Protein AF-A0A2A5SK07-F1 (afdb_monomer)

InterPro domains:
  IPR000829 DAGK family [PF01219] (1-87)
  IPR000829 DAGK family [PTHR34299] (1-95)
  IPR033717 Undecaprenol kinase [cd14265] (1-87)
  IPR036945 Diacylglycerol kinase (DAGK) superfamily [G3DSA:1.10.287.3610] (1-91)

pLDDT: mean 93.13, std 4.98, range [69.75, 97.75]

Foldseek 3Di:
DVVLVVVLVVLVVLCVVLVFDPVLVVQLVVLSVQLVVLVVVLVVLLVVLCVVCVVDDDPVSVVSSVVSVVSSVVSVVSNVVSSCVGVVVSVVVVVD

Mean predicted aligned error: 3.65 Å

Radius of gyration: 17.21 Å; Cα contacts (8 Å, |Δi|>4): 56; chains: 1; bounding box: 39×20×54 Å

Sequence (96 aa):
MRKHALAAFLAIVLGLVFQISEFEWLFLLLSIFLVFMAELFNSAIENVVDLASDYQFYMRAKRAKDMAAGAVLVISGFALIVGLIVFLPKIWHLFF

Solvent-accessible surface area (backbone atoms only — not comparable to full-atom values): 5222 Å² total; per-residue (Å²): 108,76,67,59,53,51,52,46,52,52,51,52,53,49,41,61,74,68,64,58,50,73,68,53,46,54,53,52,52,49,32,46,53,48,38,52,51,32,48,53,49,28,55,51,50,44,52,53,43,37,62,76,41,75,74,51,94,44,76,67,53,51,52,54,44,55,51,34,53,47,49,34,51,54,39,46,51,51,32,50,52,51,49,46,67,63,44,49,62,58,54,46,66,73,77,106

Secondary structure (DSSP, 8-state):
-HHHHHHHHHHHHHHHHTT--HHHHHHHHHHHHHHHHHHHHHHHHHHHHHHHTTT---HHHHHHHHHHHHHHHHHHHHHHHHHHHHHHHHHHHHH-

Structure (mmCIF, N/CA/C/O backbone):
data_AF-A0A2A5SK07-F1
#
_entry.id   AF-A0A2A5SK07-F1
#
loop_
_atom_site.group_PDB
_atom_site.id
_atom_site.type_symbol
_atom_site.label_atom_id
_atom_site.label_alt_id
_atom_site.label_comp_id
_atom_site.label_asym_id
_atom_site.label_entity_id
_atom_site.label_seq_id
_atom_site.pdbx_PDB_ins_code
_atom_site.Cartn_x
_atom_site.Cartn_y
_atom_site.Cartn_z
_atom_site.occupancy
_atom_site.B_iso_or_equiv
_atom_site.auth_seq_id
_atom_site.auth_comp_id
_atom_site.auth_asym_id
_atom_site.auth_atom_id
_atom_site.pdbx_PDB_model_num
ATOM 1 N N . MET A 1 1 ? -1.516 -8.421 -7.247 1.00 69.75 1 MET A N 1
ATOM 2 C CA . MET A 1 1 ? -2.980 -8.155 -7.330 1.00 69.75 1 MET A CA 1
ATOM 3 C C . MET A 1 1 ? -3.899 -9.083 -6.521 1.00 69.75 1 MET A C 1
ATOM 5 O O . MET A 1 1 ? -4.476 -8.601 -5.556 1.00 69.75 1 MET A O 1
ATOM 9 N N . ARG A 1 2 ? -4.074 -10.385 -6.836 1.00 74.06 2 ARG A N 1
ATOM 10 C CA . ARG A 1 2 ? -5.070 -11.250 -6.136 1.00 74.06 2 ARG A CA 1
ATOM 11 C C . ARG A 1 2 ? -4.915 -11.284 -4.606 1.00 74.06 2 ARG A C 1
ATOM 13 O O . ARG A 1 2 ? -5.904 -11.212 -3.888 1.00 74.06 2 ARG A O 1
ATOM 20 N N . LYS A 1 3 ? -3.672 -11.358 -4.116 1.00 81.00 3 LYS A N 1
ATOM 21 C CA . LYS A 1 3 ? -3.363 -11.367 -2.675 1.00 81.00 3 LYS A CA 1
ATOM 22 C C . LYS A 1 3 ? -3.713 -10.034 -2.001 1.00 81.00 3 LYS A C 1
ATOM 24 O O . LYS A 1 3 ? -4.342 -10.042 -0.952 1.00 81.00 3 LYS A O 1
ATOM 29 N N . HIS A 1 4 ? -3.368 -8.907 -2.628 1.00 85.31 4 HIS A N 1
ATOM 30 C CA . HIS A 1 4 ? -3.704 -7.570 -2.122 1.00 85.31 4 HIS A CA 1
ATOM 31 C C . HIS A 1 4 ? -5.217 -7.323 -2.114 1.00 85.31 4 HIS A C 1
ATOM 33 O O . HIS A 1 4 ? -5.732 -6.783 -1.144 1.00 85.31 4 HIS A O 1
ATOM 39 N N . ALA A 1 5 ? -5.943 -7.803 -3.129 1.00 84.44 5 ALA A N 1
ATOM 40 C CA . ALA A 1 5 ? -7.403 -7.729 -3.161 1.00 84.44 5 ALA A CA 1
ATOM 41 C C . ALA A 1 5 ? -8.068 -8.552 -2.052 1.00 84.44 5 ALA A C 1
ATOM 43 O O . ALA A 1 5 ? -8.989 -8.067 -1.401 1.00 84.44 5 ALA A O 1
ATOM 44 N N . LEU A 1 6 ? -7.571 -9.764 -1.790 1.00 88.81 6 LEU A N 1
ATOM 45 C CA . LEU A 1 6 ? -8.051 -10.572 -0.670 1.00 88.81 6 LEU A CA 1
ATOM 46 C C . LEU A 1 6 ? -7.769 -9.891 0.677 1.00 88.81 6 LEU A C 1
ATOM 48 O O . LEU A 1 6 ? -8.655 -9.824 1.522 1.00 88.81 6 LEU A O 1
ATOM 52 N N . ALA A 1 7 ? -6.561 -9.353 0.867 1.00 89.69 7 ALA A N 1
ATOM 53 C CA . ALA A 1 7 ? -6.196 -8.637 2.088 1.00 89.69 7 ALA A CA 1
ATOM 54 C C . ALA A 1 7 ? -7.062 -7.384 2.302 1.00 89.69 7 ALA A C 1
ATOM 56 O O . ALA A 1 7 ? -7.552 -7.166 3.406 1.00 89.69 7 ALA A O 1
ATOM 57 N N . ALA A 1 8 ? -7.309 -6.607 1.244 1.00 91.94 8 ALA A N 1
ATOM 58 C CA . ALA A 1 8 ? -8.199 -5.451 1.282 1.00 91.94 8 ALA A CA 1
ATOM 59 C C . ALA A 1 8 ? -9.635 -5.848 1.649 1.00 91.94 8 ALA A C 1
ATOM 61 O O . ALA A 1 8 ? -10.246 -5.222 2.510 1.00 91.94 8 ALA A O 1
ATOM 62 N N . PHE A 1 9 ? -10.158 -6.919 1.044 1.00 93.25 9 PHE A N 1
ATOM 63 C CA . PHE A 1 9 ? -11.484 -7.438 1.369 1.00 93.25 9 PHE A CA 1
ATOM 64 C C . PHE A 1 9 ? -11.588 -7.847 2.844 1.00 93.25 9 PHE A C 1
ATOM 66 O O . PHE A 1 9 ? -12.513 -7.425 3.534 1.00 93.25 9 PHE A O 1
ATOM 73 N N . LEU A 1 10 ? -10.612 -8.608 3.349 1.00 92.31 10 LEU A N 1
ATOM 74 C CA . LEU A 1 10 ? -10.567 -9.005 4.757 1.00 92.31 10 LEU A CA 1
ATOM 75 C C . LEU A 1 10 ? -10.487 -7.788 5.686 1.00 92.31 10 LEU A C 1
ATOM 77 O O . LEU A 1 10 ? -11.217 -7.731 6.669 1.00 92.31 10 LEU A O 1
ATOM 81 N N . ALA A 1 11 ? -9.657 -6.798 5.357 1.00 92.25 11 ALA A N 1
ATOM 82 C CA . ALA A 1 11 ? -9.531 -5.571 6.135 1.00 92.25 11 ALA A CA 1
ATOM 83 C C . ALA A 1 11 ? -10.856 -4.790 6.208 1.00 92.25 11 ALA A C 1
ATOM 85 O O . ALA A 1 11 ? -11.230 -4.324 7.280 1.00 92.25 11 ALA A O 1
ATOM 86 N N . ILE A 1 12 ? -11.604 -4.703 5.104 1.00 94.56 12 ILE A N 1
ATOM 87 C CA . ILE A 1 12 ? -12.928 -4.062 5.078 1.00 94.56 12 ILE A CA 1
ATOM 88 C C . ILE A 1 12 ? -13.925 -4.841 5.944 1.00 94.56 12 ILE A C 1
ATOM 90 O O . ILE A 1 12 ? -14.628 -4.242 6.756 1.00 94.56 12 ILE A O 1
ATOM 94 N N . VAL A 1 13 ? -13.973 -6.171 5.819 1.00 94.62 13 VAL A N 1
ATOM 95 C CA . VAL A 1 13 ? -14.862 -7.007 6.643 1.00 94.62 13 VAL A CA 1
ATOM 96 C C . VAL A 1 13 ? -14.546 -6.831 8.129 1.00 94.62 13 VAL A C 1
ATOM 98 O O . VAL A 1 13 ? -15.459 -6.618 8.923 1.00 94.62 13 VAL A O 1
ATOM 101 N N . LEU A 1 14 ? -13.266 -6.841 8.509 1.00 91.69 14 LEU A N 1
ATOM 102 C CA . LEU A 1 14 ? -12.846 -6.588 9.888 1.00 91.69 14 LEU A CA 1
ATOM 103 C C . LEU A 1 14 ? -13.220 -5.171 10.343 1.00 91.69 14 LEU A C 1
ATOM 105 O O . LEU A 1 14 ? -13.687 -5.005 11.466 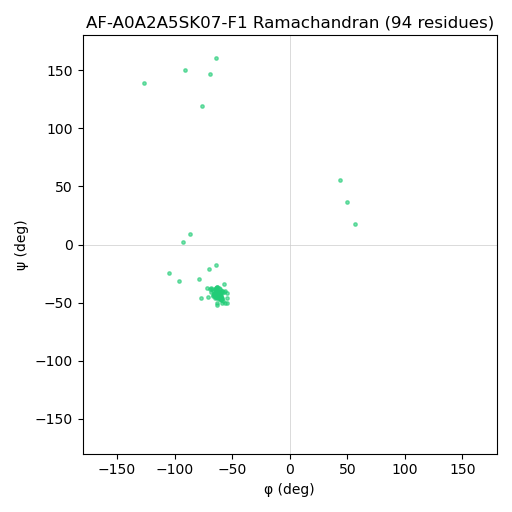1.00 91.69 14 LEU A O 1
ATOM 109 N N . GLY A 1 15 ? -13.081 -4.163 9.477 1.00 92.38 15 GLY A N 1
ATOM 110 C CA . GLY A 1 15 ? -13.500 -2.787 9.757 1.00 92.38 15 GLY A CA 1
ATOM 111 C C . GLY A 1 15 ? -14.982 -2.680 10.122 1.00 92.38 15 GLY A C 1
ATOM 112 O O . GLY A 1 15 ? -15.346 -1.972 11.062 1.00 92.38 15 GLY A O 1
ATOM 113 N N . LEU A 1 16 ? -15.830 -3.435 9.418 1.00 92.44 16 LEU A N 1
ATOM 114 C CA . LEU A 1 16 ? -17.266 -3.507 9.689 1.00 92.44 16 LEU A CA 1
ATOM 115 C C . LEU A 1 16 ? -17.564 -4.267 10.989 1.00 92.44 16 LEU A C 1
ATOM 117 O O . LEU A 1 16 ? -18.355 -3.794 11.802 1.00 92.44 16 LEU A O 1
ATOM 121 N N . VAL A 1 17 ? -16.915 -5.417 11.206 1.00 91.62 17 VAL A N 1
ATOM 122 C CA . VAL A 1 17 ? -17.116 -6.260 12.400 1.00 91.62 17 VAL A CA 1
ATOM 123 C C . VAL A 1 17 ? -16.705 -5.531 13.680 1.00 91.62 17 VAL A C 1
ATOM 125 O O . VAL A 1 17 ? -17.436 -5.560 14.665 1.00 91.62 17 VAL A O 1
ATOM 128 N N . PHE A 1 18 ? -15.563 -4.843 13.661 1.00 91.62 18 PHE A N 1
ATOM 129 C CA . PHE A 1 18 ? -15.037 -4.110 14.813 1.00 91.62 18 PHE A CA 1
ATOM 130 C C . PHE A 1 18 ? -15.576 -2.677 14.936 1.00 91.62 18 PHE A C 1
ATOM 132 O O . PHE A 1 18 ? -15.059 -1.911 15.753 1.00 91.62 18 PHE A O 1
ATOM 139 N N . GLN A 1 19 ? -16.578 -2.311 14.124 1.00 91.75 19 GLN A N 1
ATOM 140 C CA . GLN A 1 19 ? -17.253 -1.008 14.139 1.00 91.75 19 GLN A CA 1
ATOM 141 C C . GLN A 1 19 ? -16.262 0.154 14.270 1.00 91.75 19 GLN A C 1
ATOM 143 O O . GLN A 1 19 ? -16.294 0.939 15.220 1.00 91.75 19 GLN A O 1
ATOM 148 N N . ILE A 1 20 ? -15.301 0.208 13.345 1.00 92.75 20 ILE A N 1
ATOM 149 C CA . ILE A 1 20 ? -14.248 1.216 13.409 1.00 92.75 20 ILE A CA 1
ATOM 150 C C . ILE A 1 20 ? -14.784 2.622 13.134 1.00 92.75 20 ILE A C 1
ATOM 152 O O . ILE A 1 20 ? -15.747 2.805 12.391 1.00 92.75 20 ILE A O 1
ATOM 156 N N . SER A 1 21 ? -14.178 3.610 13.786 1.00 94.94 21 SER A N 1
ATOM 157 C CA . SER A 1 21 ? -14.539 5.019 13.673 1.00 94.94 21 SER A CA 1
ATOM 158 C C . SER A 1 21 ? -14.293 5.548 12.260 1.00 94.94 21 SER A C 1
ATOM 160 O O . SER A 1 21 ? -13.509 4.994 11.489 1.00 94.94 21 SER A O 1
ATOM 162 N N . GLU A 1 22 ? -14.936 6.666 11.928 1.00 94.56 22 GLU A N 1
ATOM 163 C CA . GLU A 1 22 ? -14.804 7.316 10.619 1.00 94.56 22 GLU A CA 1
ATOM 164 C C . GLU A 1 22 ? -13.343 7.656 10.284 1.00 94.56 22 GLU A C 1
ATOM 166 O O . GLU A 1 22 ? -12.892 7.431 9.162 1.00 94.56 22 GLU A O 1
ATOM 171 N N . PHE A 1 23 ? -12.566 8.117 11.271 1.00 94.56 23 PHE A N 1
ATOM 172 C CA . PHE A 1 23 ? -11.140 8.392 11.089 1.00 94.56 23 PHE A CA 1
ATOM 173 C C . PHE A 1 23 ? -10.330 7.122 10.803 1.00 94.56 23 PHE A C 1
ATOM 175 O O . PHE A 1 23 ? -9.483 7.127 9.911 1.00 94.56 23 PHE A O 1
ATOM 182 N N . GLU A 1 24 ? -10.599 6.023 11.510 1.00 95.19 24 GLU A N 1
ATOM 183 C CA . GLU A 1 24 ? -9.939 4.737 11.250 1.00 95.19 24 GLU A CA 1
ATOM 184 C C . GLU A 1 24 ? -10.278 4.213 9.846 1.00 95.19 24 GLU A C 1
ATOM 186 O O . GLU A 1 24 ? -9.390 3.723 9.146 1.00 95.19 24 GLU A O 1
ATOM 191 N N . TRP A 1 25 ? -11.524 4.390 9.392 1.00 95.94 25 TRP A N 1
ATOM 192 C CA . TRP A 1 25 ? -11.938 4.072 8.024 1.00 95.94 25 TRP A CA 1
ATOM 193 C C . TRP A 1 25 ? -11.171 4.868 6.972 1.00 95.94 25 TRP A C 1
ATOM 195 O O . TRP A 1 25 ? -10.729 4.283 5.983 1.00 95.94 25 TRP A O 1
ATOM 205 N N . LEU A 1 26 ? -10.982 6.175 7.176 1.00 97.12 26 LEU A N 1
ATOM 206 C CA . LEU A 1 26 ? -10.234 7.016 6.239 1.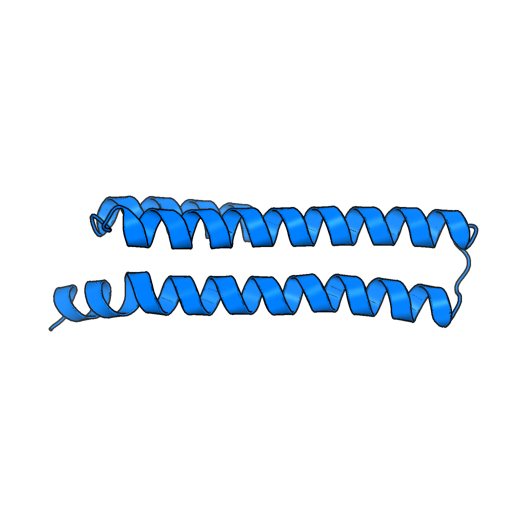00 97.12 26 LEU A CA 1
ATOM 207 C C . LEU A 1 26 ? -8.802 6.502 6.051 1.00 97.12 26 LEU A C 1
ATOM 209 O O . LEU A 1 26 ? -8.359 6.339 4.913 1.00 97.12 26 LEU A O 1
ATOM 213 N N . PHE A 1 27 ? -8.096 6.185 7.141 1.00 96.38 27 PHE A N 1
ATOM 214 C CA . PHE A 1 27 ? -6.736 5.645 7.058 1.00 96.38 27 PHE A CA 1
ATOM 215 C C . PHE A 1 27 ? -6.701 4.224 6.491 1.00 96.38 27 PHE A C 1
ATOM 217 O O . PHE A 1 27 ? -5.811 3.908 5.696 1.00 96.38 27 PHE A O 1
ATOM 224 N N . LEU A 1 28 ? -7.674 3.380 6.842 1.00 96.56 28 LEU A N 1
ATOM 225 C CA . LEU A 1 28 ? -7.764 2.020 6.322 1.00 96.56 28 LEU A CA 1
ATOM 226 C C . LEU A 1 28 ? -7.976 2.027 4.804 1.00 96.56 28 LEU A C 1
ATOM 228 O O . LEU A 1 28 ? -7.211 1.395 4.073 1.00 96.56 28 LEU A O 1
ATOM 232 N N . LEU A 1 29 ? -8.955 2.791 4.316 1.00 96.62 29 LEU A N 1
ATOM 233 C CA . LEU A 1 29 ? -9.227 2.928 2.886 1.00 96.62 29 LEU A CA 1
ATOM 234 C C . LEU A 1 29 ? -8.044 3.564 2.156 1.00 96.62 29 LEU A C 1
ATOM 236 O O . LEU A 1 29 ? -7.633 3.044 1.119 1.00 96.62 29 LEU A O 1
ATOM 240 N N . LEU A 1 30 ? -7.444 4.622 2.713 1.00 97.62 30 LEU A N 1
ATOM 241 C CA . LEU A 1 30 ? -6.237 5.233 2.154 1.00 97.62 30 LEU A CA 1
ATOM 242 C C . LEU A 1 30 ? -5.122 4.197 1.978 1.00 97.62 30 LEU A C 1
ATOM 244 O O . LEU A 1 30 ? -4.519 4.121 0.911 1.00 97.62 30 LEU A O 1
ATOM 248 N N . SER A 1 31 ? -4.877 3.366 2.993 1.00 97.19 31 SER A N 1
ATOM 249 C CA . SER A 1 31 ? -3.838 2.338 2.926 1.00 97.19 31 SER A CA 1
ATOM 250 C C . SER A 1 31 ? -4.109 1.301 1.828 1.00 97.19 31 SER A C 1
ATOM 252 O O . SER A 1 31 ? -3.200 0.948 1.077 1.00 97.19 31 SER A O 1
ATOM 254 N N . ILE A 1 32 ? -5.370 0.886 1.665 1.00 96.25 32 ILE A N 1
ATOM 255 C CA . ILE A 1 32 ? -5.801 -0.043 0.617 1.00 96.25 32 ILE A CA 1
ATOM 256 C C . ILE A 1 32 ? -5.579 0.574 -0.769 1.00 96.25 32 ILE A C 1
ATOM 258 O O . ILE A 1 32 ? -4.928 -0.039 -1.619 1.00 96.25 32 ILE A O 1
ATOM 262 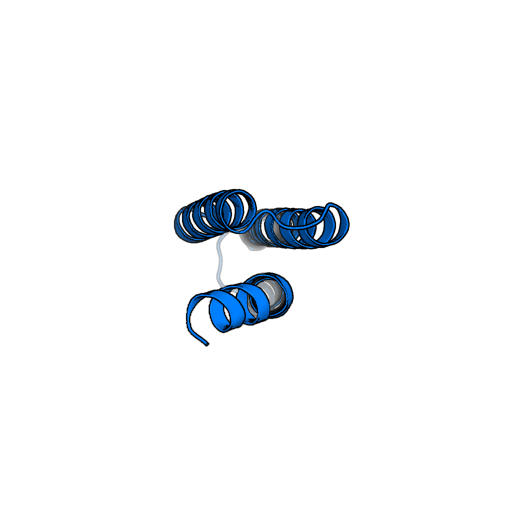N N . PHE A 1 33 ? -6.078 1.792 -1.000 1.00 96.94 33 PHE A N 1
ATOM 263 C CA . PHE A 1 33 ? -5.937 2.467 -2.292 1.00 96.94 33 PHE A CA 1
ATOM 264 C C . PHE A 1 33 ? -4.476 2.751 -2.644 1.00 96.94 33 PHE A C 1
ATOM 266 O O . PHE A 1 33 ? -4.098 2.586 -3.803 1.00 96.94 33 PHE A O 1
ATOM 273 N N . LEU A 1 34 ? -3.637 3.100 -1.663 1.00 97.31 34 LEU A N 1
ATOM 274 C CA . LEU A 1 34 ? -2.204 3.282 -1.887 1.00 97.31 34 LEU A CA 1
ATOM 275 C C . LEU A 1 34 ? -1.530 1.987 -2.347 1.00 97.31 34 LEU A C 1
ATOM 277 O O . LEU A 1 34 ? -0.751 2.037 -3.295 1.00 97.31 34 LEU A O 1
ATOM 281 N N . VAL A 1 35 ? -1.835 0.833 -1.739 1.00 96.81 35 VAL A N 1
ATOM 282 C CA . VAL A 1 35 ? -1.271 -0.465 -2.168 1.00 96.81 35 VAL A CA 1
ATOM 283 C C . VAL A 1 35 ? -1.649 -0.771 -3.616 1.00 96.81 35 VAL A C 1
ATOM 285 O O . VAL A 1 35 ? -0.791 -1.157 -4.410 1.00 96.81 35 VAL A O 1
ATOM 288 N N . PHE A 1 36 ? -2.912 -0.556 -3.992 1.00 95.88 36 PHE A N 1
ATOM 289 C CA . PHE A 1 36 ? -3.344 -0.747 -5.378 1.00 95.88 36 PHE A CA 1
ATOM 290 C C . PHE A 1 36 ? -2.670 0.230 -6.342 1.00 95.88 36 PHE A C 1
ATOM 292 O O . PHE A 1 36 ? -2.230 -0.186 -7.413 1.00 95.88 36 PHE A O 1
ATOM 299 N N . MET A 1 37 ? -2.553 1.505 -5.966 1.00 97.06 37 MET A N 1
ATOM 300 C CA . MET A 1 37 ? -1.849 2.511 -6.760 1.00 97.06 37 MET A CA 1
ATOM 301 C C . MET A 1 37 ? -0.377 2.131 -6.959 1.00 97.06 37 MET A C 1
ATOM 303 O O . MET A 1 37 ? 0.123 2.211 -8.078 1.00 97.06 37 MET A O 1
ATOM 307 N N . ALA A 1 38 ? 0.295 1.665 -5.904 1.00 96.38 38 ALA A N 1
ATOM 308 C CA . ALA A 1 38 ? 1.682 1.217 -5.956 1.00 96.38 38 ALA A CA 1
ATOM 309 C C . ALA A 1 38 ? 1.864 0.052 -6.932 1.00 96.38 38 ALA A C 1
ATOM 311 O O . ALA A 1 38 ? 2.776 0.076 -7.752 1.00 96.38 38 ALA A O 1
ATOM 312 N N . GLU A 1 39 ? 0.977 -0.944 -6.877 1.00 95.38 39 GLU A N 1
ATOM 313 C CA . GLU A 1 39 ? 1.025 -2.096 -7.778 1.00 95.38 39 GLU A CA 1
ATOM 314 C C . GLU A 1 39 ? 0.777 -1.682 -9.239 1.00 95.38 39 GLU A C 1
ATOM 316 O O . GLU A 1 39 ? 1.496 -2.114 -10.139 1.00 95.38 39 GLU A O 1
ATOM 321 N N . LEU A 1 40 ? -0.211 -0.808 -9.482 1.00 95.88 40 LEU A N 1
ATOM 322 C CA . LEU A 1 40 ? -0.491 -0.276 -10.820 1.00 95.88 40 LEU A CA 1
ATOM 323 C C . LEU A 1 40 ? 0.710 0.491 -11.378 1.00 95.88 40 LEU A C 1
ATOM 325 O O . LEU A 1 40 ? 1.061 0.318 -12.545 1.00 95.88 40 LEU A O 1
ATOM 329 N N . PHE A 1 41 ? 1.363 1.306 -10.549 1.00 96.06 41 PHE A N 1
ATOM 330 C CA . PHE A 1 41 ? 2.577 2.017 -10.937 1.00 96.06 41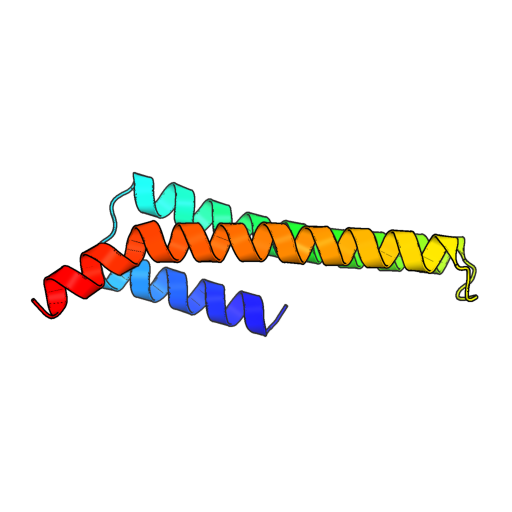 PHE A CA 1
ATOM 331 C C . PHE A 1 41 ? 3.748 1.069 -11.165 1.00 96.06 41 PHE A C 1
ATOM 333 O O . PHE A 1 41 ? 4.481 1.270 -12.129 1.00 96.06 41 PHE A O 1
ATOM 340 N N . ASN A 1 42 ? 3.897 0.013 -10.362 1.00 96.75 42 ASN A N 1
ATOM 341 C CA . ASN A 1 42 ? 4.917 -1.001 -10.601 1.00 96.75 42 ASN A CA 1
ATOM 342 C C . ASN A 1 42 ? 4.740 -1.650 -11.978 1.00 96.75 42 ASN A C 1
ATOM 344 O O . ASN A 1 42 ? 5.672 -1.642 -12.776 1.00 96.75 42 ASN A O 1
ATOM 348 N N . SER A 1 43 ? 3.529 -2.105 -12.310 1.00 96.06 43 SER A N 1
ATOM 349 C CA . SER A 1 43 ? 3.245 -2.677 -13.632 1.00 96.06 43 SER A CA 1
ATOM 350 C C . SER A 1 43 ? 3.396 -1.661 -14.770 1.00 96.06 43 SER A C 1
ATOM 352 O O . SER A 1 43 ? 3.871 -2.009 -15.849 1.00 96.06 43 SER A O 1
ATOM 354 N N . ALA A 1 44 ? 3.017 -0.397 -14.560 1.00 96.88 44 ALA A N 1
ATOM 355 C CA . ALA A 1 44 ? 3.223 0.652 -15.558 1.00 96.88 44 ALA A CA 1
ATOM 356 C C . ALA A 1 44 ? 4.719 0.892 -15.822 1.00 96.88 44 ALA A C 1
ATOM 358 O O . ALA A 1 44 ? 5.133 0.953 -16.979 1.00 96.88 44 ALA A O 1
ATOM 359 N N . ILE A 1 45 ? 5.534 0.976 -14.765 1.00 96.12 45 ILE A N 1
ATOM 360 C CA . ILE A 1 45 ? 6.988 1.146 -14.869 1.00 96.12 45 ILE A CA 1
ATOM 361 C C . ILE A 1 45 ? 7.626 -0.077 -15.527 1.00 96.12 45 ILE A C 1
ATOM 363 O O . ILE A 1 45 ? 8.454 0.098 -16.415 1.00 96.12 45 ILE A O 1
ATOM 367 N N . GLU A 1 46 ? 7.233 -1.295 -15.149 1.00 95.50 46 GLU A N 1
ATOM 368 C CA . GLU A 1 46 ? 7.707 -2.526 -15.792 1.00 95.50 46 GLU A CA 1
ATOM 369 C C . GLU A 1 46 ? 7.475 -2.483 -17.306 1.00 95.50 46 GLU A C 1
ATOM 371 O O . GLU A 1 46 ? 8.435 -2.640 -18.057 1.00 95.50 46 GLU A O 1
ATOM 376 N N . ASN A 1 47 ? 6.252 -2.159 -17.744 1.00 96.00 47 ASN A N 1
ATOM 377 C CA . ASN A 1 47 ? 5.901 -2.070 -19.164 1.00 96.00 47 ASN A CA 1
ATOM 378 C C . ASN A 1 47 ? 6.677 -0.970 -19.906 1.00 96.00 47 ASN A C 1
ATOM 380 O O . ASN A 1 47 ? 7.149 -1.192 -21.020 1.00 96.00 47 ASN A O 1
ATOM 384 N N . VAL A 1 48 ? 6.823 0.217 -19.305 1.00 96.88 48 VAL A N 1
ATOM 385 C CA . VAL A 1 48 ? 7.585 1.326 -19.908 1.00 96.88 48 VAL A CA 1
ATOM 386 C C . VAL A 1 48 ? 9.064 0.966 -20.029 1.00 96.88 48 VAL A C 1
ATOM 388 O O . VAL A 1 48 ? 9.682 1.243 -21.056 1.00 96.88 48 VAL A O 1
ATOM 391 N N . VAL A 1 49 ? 9.637 0.337 -19.001 1.00 95.69 49 VAL A N 1
ATOM 392 C CA . VAL A 1 49 ? 11.034 -0.105 -19.008 1.00 95.69 49 VAL A CA 1
ATOM 393 C C . VAL A 1 49 ? 11.244 -1.220 -20.030 1.00 95.69 49 VAL A C 1
ATOM 395 O O . VAL A 1 49 ? 12.224 -1.159 -20.768 1.00 95.69 49 VAL A O 1
ATOM 398 N N . ASP A 1 50 ? 10.335 -2.196 -20.111 1.00 94.25 50 ASP A N 1
ATOM 399 C CA . ASP A 1 50 ? 10.402 -3.278 -21.099 1.00 94.25 50 ASP A CA 1
ATOM 400 C C . ASP A 1 50 ? 10.359 -2.737 -22.525 1.00 94.25 50 ASP A C 1
ATOM 402 O O . ASP A 1 50 ? 11.231 -3.078 -23.330 1.00 94.25 50 ASP A O 1
ATOM 406 N N . LEU A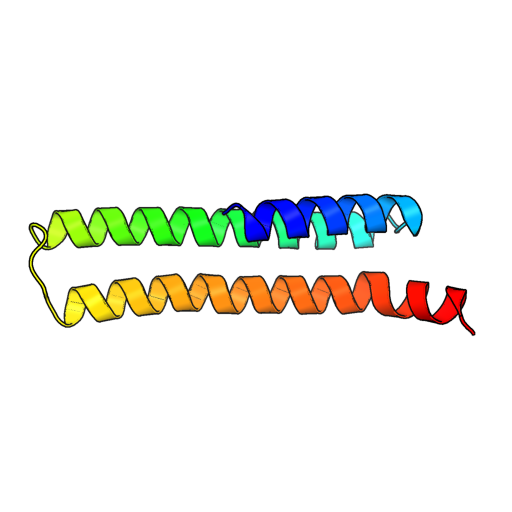 1 51 ? 9.435 -1.811 -22.795 1.00 94.94 51 LEU A N 1
ATOM 407 C CA . LEU A 1 51 ? 9.332 -1.128 -24.080 1.00 94.94 51 LEU A CA 1
ATOM 408 C C . LEU A 1 51 ? 10.602 -0.331 -24.412 1.00 94.94 51 LEU A C 1
ATOM 410 O O . LEU A 1 51 ? 11.109 -0.434 -25.521 1.00 94.94 51 LEU A O 1
ATOM 414 N N . ALA A 1 52 ? 11.145 0.433 -23.460 1.00 93.81 52 ALA A N 1
ATOM 415 C CA . ALA A 1 52 ? 12.356 1.232 -23.672 1.00 93.81 52 ALA A CA 1
ATOM 416 C C . ALA A 1 52 ? 13.634 0.385 -23.817 1.00 93.81 52 ALA A C 1
ATOM 418 O O . ALA A 1 52 ? 14.639 0.870 -24.335 1.00 93.81 52 ALA A O 1
ATOM 419 N N . SER A 1 53 ? 13.616 -0.853 -23.322 1.00 92.56 53 SER A N 1
ATOM 420 C CA . SER A 1 53 ? 14.718 -1.810 -23.446 1.00 92.5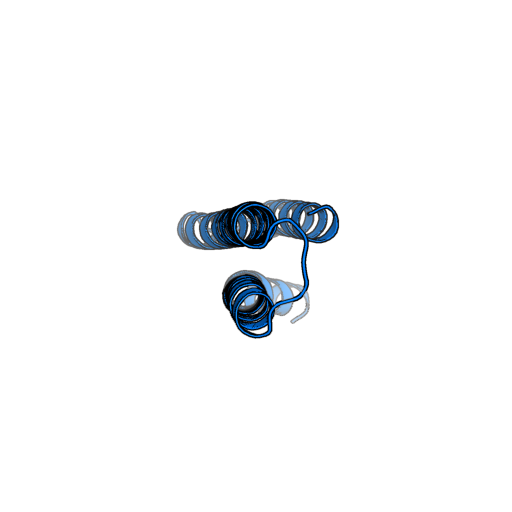6 53 SER A CA 1
ATOM 421 C C . SER A 1 53 ? 14.618 -2.734 -24.660 1.00 92.56 53 SER A C 1
ATOM 423 O O . SER A 1 53 ? 15.456 -3.624 -24.780 1.00 92.56 53 SER A O 1
ATOM 425 N N . ASP A 1 54 ? 13.603 -2.591 -25.520 1.00 92.19 54 ASP A N 1
ATOM 426 C CA . ASP A 1 54 ? 13.307 -3.546 -26.601 1.00 92.19 54 ASP A CA 1
ATOM 427 C C . ASP A 1 54 ? 13.259 -5.007 -26.102 1.00 92.19 54 ASP A C 1
ATOM 429 O O . ASP A 1 54 ? 13.718 -5.939 -26.768 1.00 92.19 54 ASP A O 1
ATOM 433 N N . TYR A 1 55 ? 12.740 -5.213 -24.884 1.00 86.94 55 TYR A N 1
ATOM 434 C CA . TYR A 1 55 ? 12.719 -6.504 -24.182 1.00 86.94 55 TYR A CA 1
ATOM 435 C C . TYR A 1 55 ? 14.107 -7.157 -23.977 1.00 86.94 55 TYR A C 1
ATOM 437 O O . TYR A 1 55 ? 14.199 -8.350 -23.676 1.00 86.94 55 TYR A O 1
ATOM 445 N N . GLN A 1 56 ? 15.198 -6.394 -24.108 1.00 87.81 56 GLN A N 1
ATOM 446 C CA . GLN A 1 56 ? 16.565 -6.837 -23.835 1.00 87.81 56 GLN A CA 1
ATOM 447 C C . GLN A 1 56 ? 16.971 -6.561 -22.385 1.00 87.81 56 GLN A C 1
ATOM 449 O O . GLN A 1 56 ? 16.550 -5.598 -21.741 1.00 87.81 56 GLN A O 1
ATOM 454 N N . PHE A 1 57 ? 17.862 -7.396 -21.851 1.00 90.31 57 PHE A N 1
ATOM 455 C CA . PHE A 1 57 ? 18.352 -7.209 -20.491 1.00 90.31 57 PHE A CA 1
ATOM 456 C C . PHE A 1 57 ? 19.381 -6.071 -20.405 1.00 90.31 57 PHE A C 1
ATOM 458 O O . PHE A 1 57 ? 20.485 -6.167 -20.941 1.00 90.31 57 PHE A O 1
ATOM 465 N N . TYR A 1 58 ? 19.067 -5.045 -19.608 1.00 92.12 58 TYR A N 1
ATOM 466 C CA . TYR A 1 58 ? 20.017 -4.011 -19.196 1.00 92.12 58 TYR A CA 1
ATOM 467 C C . TYR A 1 58 ? 20.049 -3.862 -17.676 1.00 92.12 58 TYR A C 1
ATOM 469 O O . TYR A 1 58 ? 19.014 -3.788 -17.013 1.00 92.12 58 TYR A O 1
ATOM 477 N N . MET A 1 59 ? 21.247 -3.693 -17.109 1.00 93.31 59 MET A N 1
ATOM 478 C CA . MET A 1 59 ? 21.410 -3.475 -15.664 1.00 93.31 59 MET A CA 1
ATOM 479 C C . MET A 1 59 ? 20.618 -2.252 -15.161 1.00 93.31 59 MET A C 1
ATOM 481 O O . MET A 1 59 ? 20.099 -2.258 -14.047 1.00 93.31 59 MET A O 1
ATOM 485 N N . ARG A 1 60 ? 20.492 -1.198 -15.982 1.00 92.12 60 ARG A N 1
ATOM 486 C CA . ARG A 1 60 ? 19.694 -0.004 -15.648 1.00 92.12 60 ARG A CA 1
ATOM 487 C C . ARG A 1 60 ? 18.192 -0.301 -15.616 1.00 92.12 60 ARG A C 1
ATOM 489 O O . ARG A 1 60 ? 17.524 0.150 -14.693 1.00 92.12 60 ARG A O 1
ATOM 496 N N . ALA A 1 61 ? 17.697 -1.094 -16.568 1.00 92.62 61 ALA A N 1
ATOM 497 C CA . ALA A 1 61 ? 16.307 -1.544 -16.608 1.00 92.62 61 ALA A CA 1
ATOM 498 C C . ALA A 1 61 ? 15.965 -2.369 -15.361 1.00 92.62 61 ALA A C 1
ATOM 500 O O . ALA A 1 61 ? 14.967 -2.100 -14.697 1.00 92.62 61 ALA A O 1
ATOM 501 N N . LYS A 1 62 ? 16.856 -3.291 -14.969 1.00 93.06 62 LYS A N 1
ATOM 502 C CA . LYS A 1 62 ? 16.709 -4.055 -13.724 1.00 93.06 62 LYS A CA 1
ATOM 503 C C . LYS A 1 62 ? 16.577 -3.138 -12.503 1.00 93.06 62 LYS A C 1
ATOM 505 O O . LYS A 1 62 ? 15.626 -3.276 -11.748 1.00 93.06 62 LYS A O 1
ATOM 510 N N . ARG A 1 63 ? 17.483 -2.165 -12.340 1.00 95.06 63 ARG A N 1
ATOM 511 C CA . ARG A 1 63 ? 17.437 -1.224 -11.204 1.00 95.06 63 ARG A CA 1
ATOM 512 C C . ARG A 1 63 ? 16.130 -0.432 -11.147 1.00 95.06 63 ARG A C 1
ATOM 514 O O . ARG A 1 63 ? 15.601 -0.240 -10.060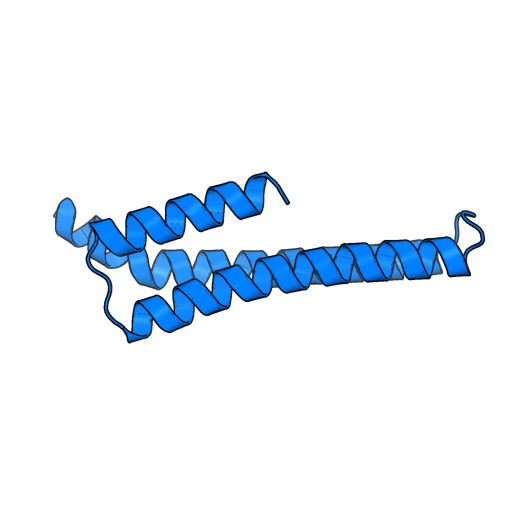 1.00 95.06 63 ARG A O 1
ATOM 521 N N . ALA A 1 64 ? 15.608 0.011 -12.292 1.00 95.00 64 ALA A N 1
ATOM 522 C CA . ALA A 1 64 ? 14.337 0.731 -12.345 1.00 95.00 64 ALA A CA 1
ATOM 523 C C . ALA A 1 64 ? 13.160 -0.143 -11.872 1.00 95.00 64 ALA A C 1
ATOM 525 O O . ALA A 1 64 ? 12.356 0.309 -11.058 1.00 95.00 64 ALA A O 1
ATOM 526 N N . LYS A 1 65 ? 13.101 -1.406 -12.317 1.00 94.62 65 LYS A N 1
ATOM 527 C CA . LYS A 1 65 ? 12.085 -2.371 -11.864 1.00 94.62 65 LYS A CA 1
ATOM 528 C C . LYS A 1 65 ? 12.231 -2.712 -10.378 1.00 94.62 65 LYS A C 1
ATOM 530 O O . LYS A 1 65 ? 11.243 -2.700 -9.653 1.00 94.62 65 LYS A O 1
ATOM 535 N N . ASP A 1 66 ? 13.459 -2.921 -9.902 1.00 96.69 66 ASP A N 1
ATOM 536 C CA . ASP A 1 66 ? 13.736 -3.197 -8.485 1.00 96.69 66 ASP A CA 1
ATOM 537 C C . ASP A 1 66 ? 13.281 -2.029 -7.584 1.00 96.69 66 ASP A C 1
ATOM 539 O O . ASP A 1 66 ? 12.724 -2.246 -6.508 1.00 96.69 66 ASP A O 1
ATOM 543 N N . MET A 1 67 ? 13.465 -0.779 -8.028 1.00 96.50 67 MET A N 1
ATOM 544 C CA . MET A 1 67 ? 12.975 0.404 -7.308 1.00 96.50 67 MET A CA 1
ATOM 545 C C . MET A 1 67 ? 11.444 0.476 -7.267 1.00 96.50 67 MET A C 1
ATOM 547 O O . MET A 1 67 ? 10.882 0.829 -6.229 1.00 96.50 67 MET A O 1
ATOM 551 N N . ALA A 1 68 ? 10.770 0.134 -8.367 1.00 95.44 68 ALA A N 1
ATOM 552 C CA . ALA A 1 68 ? 9.312 0.109 -8.428 1.00 95.44 68 ALA A CA 1
ATOM 553 C C . ALA A 1 68 ? 8.728 -0.962 -7.487 1.00 95.44 68 ALA A C 1
ATOM 555 O O . ALA A 1 68 ? 7.848 -0.659 -6.678 1.00 95.44 68 ALA A O 1
ATOM 556 N N . ALA A 1 69 ? 9.311 -2.165 -7.476 1.00 94.94 69 ALA A N 1
ATOM 557 C CA . ALA A 1 69 ? 8.951 -3.217 -6.527 1.00 94.94 69 ALA A CA 1
ATOM 558 C C . ALA A 1 69 ? 9.243 -2.799 -5.072 1.00 94.94 69 ALA A C 1
ATOM 560 O O . ALA A 1 69 ? 8.460 -3.079 -4.160 1.00 94.94 69 ALA A O 1
ATOM 561 N N . GLY A 1 70 ? 10.337 -2.062 -4.847 1.00 96.81 70 GLY A N 1
ATOM 562 C CA . GLY A 1 70 ? 10.657 -1.457 -3.554 1.00 96.81 70 GLY A CA 1
ATOM 563 C C . GLY A 1 70 ? 9.577 -0.489 -3.058 1.00 96.81 70 GLY A C 1
ATOM 564 O O . GLY A 1 70 ? 9.223 -0.521 -1.879 1.00 96.81 70 GLY A O 1
ATOM 565 N N . ALA A 1 71 ? 8.990 0.323 -3.942 1.00 96.31 71 ALA A N 1
ATOM 566 C CA . ALA A 1 71 ? 7.891 1.220 -3.582 1.00 96.31 71 ALA A CA 1
ATOM 567 C C . ALA A 1 71 ? 6.637 0.448 -3.127 1.00 96.31 71 ALA A C 1
ATOM 569 O O . ALA A 1 71 ? 6.014 0.819 -2.128 1.00 96.31 71 ALA A O 1
ATOM 570 N N . VAL A 1 72 ? 6.308 -0.664 -3.797 1.00 95.88 72 VAL A N 1
ATOM 571 C CA . VAL A 1 72 ? 5.209 -1.560 -3.388 1.00 95.88 72 VAL A CA 1
ATOM 572 C C . VAL A 1 72 ? 5.454 -2.130 -1.991 1.00 95.88 72 VAL A C 1
ATOM 574 O O . VAL A 1 72 ? 4.528 -2.178 -1.176 1.00 95.88 72 VAL A O 1
ATOM 577 N N . LEU A 1 73 ? 6.697 -2.516 -1.680 1.00 95.62 73 LEU A N 1
ATOM 578 C CA . LEU A 1 73 ? 7.064 -3.029 -0.358 1.00 95.62 73 LEU A CA 1
ATOM 579 C C . LEU A 1 73 ? 6.872 -1.971 0.738 1.00 95.62 73 LEU A C 1
ATOM 581 O O . LEU A 1 73 ? 6.271 -2.269 1.771 1.00 95.62 73 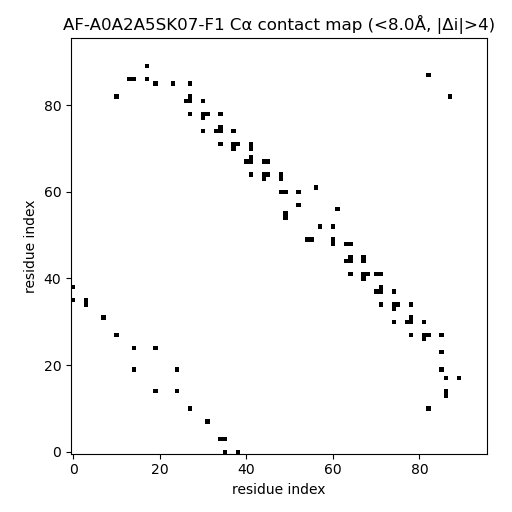LEU A O 1
ATOM 585 N N . VAL A 1 74 ? 7.335 -0.740 0.504 1.00 97.75 74 VAL A N 1
ATOM 586 C CA . VAL A 1 74 ? 7.185 0.368 1.463 1.00 97.75 74 VAL A CA 1
ATOM 587 C C . VAL A 1 74 ? 5.708 0.647 1.741 1.00 97.75 74 VAL A C 1
ATOM 589 O O . VAL A 1 74 ? 5.299 0.736 2.900 1.00 97.75 74 VAL A O 1
ATOM 592 N N . ILE A 1 75 ? 4.886 0.722 0.693 1.00 97.31 75 ILE A N 1
ATOM 593 C CA . ILE A 1 75 ? 3.452 0.997 0.830 1.00 97.31 75 ILE A CA 1
ATOM 594 C C . ILE A 1 75 ? 2.714 -0.175 1.497 1.00 97.31 75 ILE A C 1
ATOM 596 O O . ILE A 1 75 ? 1.842 0.043 2.339 1.00 97.31 75 ILE A O 1
ATOM 600 N N . SER A 1 76 ? 3.101 -1.417 1.202 1.00 95.38 76 SER A N 1
ATOM 601 C CA . SER A 1 76 ? 2.557 -2.598 1.886 1.00 95.38 76 SER A CA 1
ATOM 602 C C . SER A 1 76 ? 2.905 -2.606 3.380 1.00 95.38 76 SER A C 1
ATOM 604 O O . SER A 1 76 ? 2.069 -2.973 4.205 1.00 95.38 76 SER A O 1
ATOM 606 N N . GLY A 1 77 ? 4.109 -2.154 3.745 1.00 96.81 77 GLY A N 1
ATOM 607 C CA . GLY A 1 77 ? 4.515 -1.968 5.140 1.00 96.81 77 GLY A CA 1
ATOM 608 C C . GLY A 1 77 ? 3.689 -0.897 5.856 1.00 96.81 77 GLY A C 1
ATOM 609 O O . GLY A 1 77 ? 3.239 -1.119 6.979 1.00 96.81 77 GLY A O 1
ATOM 610 N N . PHE A 1 78 ? 3.412 0.228 5.191 1.00 97.25 78 PHE A N 1
ATOM 611 C CA . PHE A 1 78 ? 2.503 1.248 5.720 1.00 97.25 78 PHE A CA 1
ATOM 612 C C . PHE A 1 78 ? 1.099 0.683 5.978 1.00 97.25 78 PHE A C 1
ATOM 614 O O . PHE A 1 78 ? 0.554 0.875 7.064 1.00 97.25 78 PHE A O 1
ATOM 621 N N . ALA A 1 79 ? 0.537 -0.070 5.028 1.00 96.69 79 ALA A N 1
ATOM 622 C CA . ALA A 1 79 ? -0.774 -0.693 5.199 1.00 96.69 79 ALA A CA 1
ATOM 623 C C . ALA A 1 79 ? -0.816 -1.685 6.371 1.00 96.69 79 ALA A C 1
ATOM 625 O O . ALA A 1 79 ? -1.798 -1.716 7.115 1.00 96.69 79 ALA A O 1
ATOM 626 N N . LEU A 1 80 ? 0.264 -2.443 6.591 1.00 95.88 80 LEU A N 1
ATOM 627 C CA . LEU A 1 80 ? 0.393 -3.310 7.763 1.00 95.88 80 LEU A CA 1
ATOM 628 C C . LEU A 1 80 ? 0.366 -2.506 9.071 1.00 95.88 80 LEU A C 1
ATOM 630 O O . LEU A 1 80 ? -0.364 -2.869 9.990 1.00 95.88 80 LEU A O 1
ATOM 634 N N . ILE A 1 81 ? 1.124 -1.409 9.150 1.00 97.44 81 ILE A N 1
ATOM 635 C CA . ILE A 1 81 ? 1.168 -0.548 10.342 1.00 97.44 81 ILE A CA 1
ATOM 636 C C . ILE A 1 81 ? -0.213 0.051 10.631 1.00 97.44 81 ILE A C 1
ATOM 638 O O . ILE A 1 81 ? -0.669 -0.003 11.772 1.00 97.44 81 ILE A O 1
ATOM 642 N N . VAL A 1 82 ? -0.906 0.566 9.610 1.00 96.56 82 VAL A N 1
ATOM 643 C CA . VAL A 1 82 ? -2.276 1.086 9.758 1.00 96.56 82 VAL A CA 1
ATOM 644 C C . VAL A 1 82 ? -3.219 -0.006 10.264 1.00 96.56 82 VAL A C 1
ATOM 646 O O . VAL A 1 82 ? -3.953 0.220 11.223 1.00 96.56 82 VAL A O 1
ATOM 649 N N . GLY A 1 83 ? -3.162 -1.207 9.680 1.00 94.44 83 GLY A N 1
ATOM 650 C CA . GLY A 1 83 ? -3.966 -2.343 10.128 1.00 94.44 83 GLY A CA 1
ATOM 651 C C . GLY A 1 83 ? -3.710 -2.709 11.593 1.00 94.44 83 GLY A C 1
ATOM 652 O O . GLY A 1 83 ? -4.659 -2.939 12.337 1.00 94.44 83 GLY A O 1
ATOM 653 N N . LEU A 1 84 ? -2.450 -2.705 12.038 1.00 94.62 84 LEU A N 1
ATOM 654 C CA . LEU A 1 84 ? -2.111 -2.941 13.444 1.00 94.62 84 LEU A CA 1
ATOM 655 C C . LEU A 1 84 ? -2.670 -1.844 14.355 1.00 94.62 84 LEU A C 1
ATOM 657 O O . LEU A 1 84 ? -3.274 -2.162 15.371 1.00 94.62 84 LEU A O 1
ATOM 661 N N . ILE A 1 85 ? -2.528 -0.570 13.991 1.00 94.94 85 ILE A N 1
ATOM 662 C CA . ILE A 1 85 ? -3.035 0.547 14.804 1.00 94.94 85 ILE A CA 1
ATOM 663 C C . ILE A 1 85 ? -4.563 0.482 14.947 1.00 94.94 85 ILE A C 1
ATOM 665 O O . ILE A 1 85 ? -5.081 0.704 16.038 1.00 94.94 85 ILE A O 1
ATOM 669 N N . VAL A 1 86 ? -5.276 0.149 13.868 1.00 94.56 86 VAL A N 1
ATOM 67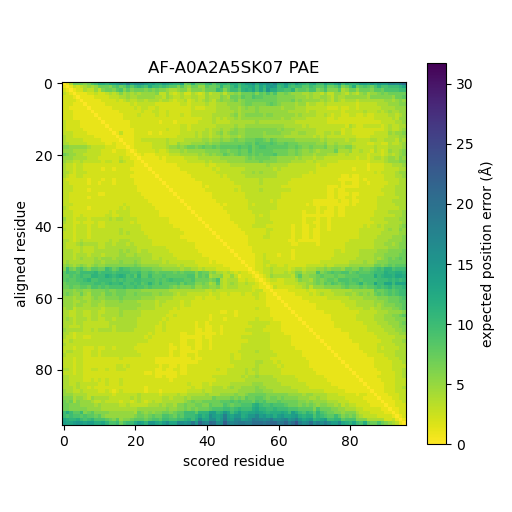0 C CA . VAL A 1 86 ? -6.746 0.108 13.851 1.00 94.56 86 VAL A CA 1
ATOM 671 C C . VAL A 1 86 ? -7.296 -1.145 14.539 1.00 94.56 86 VAL A C 1
ATOM 673 O O . VAL A 1 86 ? -8.243 -1.060 15.320 1.00 94.56 86 VAL A O 1
ATOM 676 N N . PHE A 1 87 ? -6.740 -2.325 14.250 1.00 93.00 87 PHE A N 1
ATOM 677 C CA . PHE A 1 87 ? -7.342 -3.591 14.681 1.00 93.00 87 PHE A CA 1
ATOM 678 C C . PHE A 1 87 ? -6.763 -4.145 15.981 1.00 93.00 87 PHE A C 1
ATOM 680 O O . PHE A 1 87 ? -7.503 -4.774 16.735 1.00 93.00 87 PHE A O 1
ATOM 687 N N . LEU A 1 88 ? -5.480 -3.919 16.286 1.00 91.88 88 LEU A N 1
ATOM 688 C CA . LEU A 1 88 ? -4.839 -4.526 17.458 1.00 91.88 88 LEU A CA 1
ATOM 689 C C . LEU A 1 88 ? -5.504 -4.122 18.790 1.00 91.88 88 LEU A C 1
ATOM 691 O O . LEU A 1 88 ? -5.766 -5.022 19.588 1.00 91.88 88 LEU A O 1
ATOM 695 N N . PRO A 1 89 ? -5.865 -2.842 19.035 1.00 90.75 89 PRO A N 1
ATOM 696 C CA . PRO A 1 89 ? -6.557 -2.457 20.268 1.00 90.75 89 PRO A CA 1
ATOM 697 C C . PRO A 1 89 ? -7.939 -3.107 20.390 1.00 90.75 89 PRO A C 1
ATOM 699 O O . PRO A 1 89 ? -8.337 -3.545 21.466 1.00 90.75 89 PRO A O 1
ATOM 702 N N . LYS A 1 90 ? -8.669 -3.215 19.276 1.00 89.81 90 LYS A N 1
ATOM 703 C CA . LYS A 1 90 ? -10.035 -3.762 19.251 1.00 89.81 90 LYS A CA 1
ATOM 704 C C . LYS A 1 90 ? -10.048 -5.269 19.459 1.00 89.81 90 LYS A C 1
ATOM 706 O O . LYS A 1 90 ? -10.913 -5.785 20.157 1.00 89.81 90 LYS A O 1
ATOM 711 N N . ILE A 1 91 ? -9.061 -5.959 18.890 1.00 89.31 91 ILE A N 1
ATOM 712 C CA . ILE A 1 91 ? -8.823 -7.379 19.146 1.00 89.31 91 ILE A CA 1
ATOM 713 C C . ILE A 1 91 ? -8.456 -7.578 20.618 1.00 89.31 91 ILE A C 1
ATOM 715 O O . ILE A 1 91 ? -9.010 -8.466 21.253 1.00 89.31 91 ILE A O 1
ATOM 719 N N . TRP A 1 92 ? -7.580 -6.743 21.184 1.00 89.56 92 TRP A N 1
ATOM 720 C CA . TRP A 1 92 ? -7.195 -6.853 22.592 1.00 89.56 92 TRP A CA 1
ATOM 721 C C . TRP A 1 92 ? -8.401 -6.747 23.533 1.00 89.56 92 TRP A C 1
ATOM 723 O O . TRP A 1 92 ? -8.600 -7.636 24.353 1.00 89.56 92 TRP A O 1
ATOM 733 N N . HIS A 1 93 ? -9.252 -5.736 23.335 1.00 87.00 93 HIS A N 1
ATOM 734 C CA . HIS A 1 93 ? -10.491 -5.547 24.101 1.00 87.00 93 HIS A CA 1
ATOM 735 C C . HIS A 1 93 ? -11.536 -6.661 23.924 1.00 87.00 93 HIS A C 1
ATOM 737 O O . HIS A 1 93 ? -12.464 -6.757 24.722 1.00 87.00 93 HIS A O 1
ATOM 743 N N . LEU A 1 94 ? -11.436 -7.480 22.872 1.00 84.06 94 LEU A N 1
ATOM 744 C CA . LEU A 1 94 ? -12.327 -8.626 22.678 1.00 84.06 94 LEU A CA 1
ATOM 745 C C . LEU A 1 94 ? -11.923 -9.823 23.555 1.00 84.06 94 LEU A C 1
ATOM 747 O O . LEU A 1 94 ? -12.778 -10.629 23.916 1.00 84.06 94 LEU A O 1
ATOM 751 N N . PHE A 1 95 ? -10.629 -9.961 23.863 1.00 83.25 95 PHE A N 1
ATOM 752 C CA . PHE A 1 95 ? -10.074 -11.118 24.575 1.00 83.25 95 PHE A CA 1
ATOM 753 C C . PHE A 1 95 ? -9.731 -10.848 26.046 1.00 83.25 95 PHE A C 1
ATOM 755 O O . PHE A 1 95 ? -9.701 -11.804 26.824 1.00 83.25 95 PHE A O 1
ATOM 762 N N . PHE A 1 96 ? -9.470 -9.593 26.421 1.00 76.38 96 PHE A N 1
ATOM 763 C CA . PHE A 1 96 ? -9.098 -9.166 27.773 1.00 76.38 96 PHE A CA 1
ATOM 764 C C . PHE A 1 96 ? -9.967 -7.996 28.233 1.00 76.38 96 PHE A C 1
ATOM 766 O O . PHE A 1 96 ? -10.401 -8.040 29.405 1.00 76.38 96 PHE A O 1
#

Organism: Lactococcus lactis subsp. hordniae (NCBI:txid203404)